Protein AF-A0A6J4QK46-F1 (afdb_monomer_lite)

Structure (mmCIF, N/CA/C/O backbone):
data_AF-A0A6J4QK46-F1
#
_entry.id   AF-A0A6J4QK46-F1
#
loop_
_atom_site.group_PDB
_atom_site.id
_atom_site.type_symbol
_atom_site.label_atom_id
_atom_site.label_alt_id
_atom_site.label_comp_id
_atom_site.label_asym_id
_atom_site.label_entity_id
_atom_site.label_seq_id
_atom_site.pdbx_PDB_ins_code
_atom_site.Cartn_x
_atom_site.Cartn_y
_atom_site.Cartn_z
_atom_site.occupancy
_atom_site.B_iso_or_equiv
_atom_site.auth_seq_id
_atom_site.auth_comp_id
_atom_site.auth_asym_id
_atom_site.auth_atom_id
_atom_site.pdbx_PDB_model_num
ATOM 1 N N . MET A 1 1 ? 24.734 -8.990 -10.224 1.00 41.19 1 MET A N 1
ATOM 2 C CA . MET A 1 1 ? 24.068 -7.947 -9.419 1.00 41.19 1 MET A CA 1
ATOM 3 C C . MET A 1 1 ? 22.616 -7.903 -9.858 1.00 41.19 1 MET A C 1
ATOM 5 O O . MET A 1 1 ? 22.301 -7.204 -10.813 1.00 41.19 1 MET A O 1
ATOM 9 N N . GLY A 1 2 ? 21.774 -8.760 -9.272 1.00 49.28 2 GLY A N 1
ATOM 10 C CA . GLY A 1 2 ? 20.336 -8.730 -9.528 1.00 49.28 2 GLY A CA 1
ATOM 11 C C . GLY A 1 2 ? 19.821 -7.413 -8.981 1.00 49.28 2 GLY A C 1
ATOM 12 O O . GLY A 1 2 ? 19.900 -7.180 -7.782 1.00 49.28 2 GLY A O 1
ATOM 13 N N . LYS A 1 3 ? 19.447 -6.497 -9.867 1.00 48.97 3 LYS A N 1
ATOM 14 C CA . LYS A 1 3 ? 18.807 -5.261 -9.456 1.00 48.97 3 LYS A CA 1
ATOM 15 C C . LYS A 1 3 ? 17.403 -5.680 -9.048 1.00 48.97 3 LYS A C 1
ATOM 17 O O . LYS A 1 3 ? 16.628 -6.028 -9.935 1.00 48.97 3 LYS A O 1
ATOM 22 N N . ASP A 1 4 ? 17.138 -5.751 -7.743 1.00 57.22 4 ASP A N 1
ATOM 23 C CA . ASP A 1 4 ? 15.785 -5.822 -7.190 1.00 57.22 4 ASP A CA 1
ATOM 24 C C . ASP A 1 4 ? 15.031 -4.636 -7.767 1.00 57.22 4 ASP A C 1
ATOM 26 O O . ASP A 1 4 ? 15.162 -3.482 -7.370 1.00 57.22 4 ASP A O 1
ATOM 30 N N . CYS A 1 5 ? 14.378 -4.929 -8.872 1.00 60.62 5 CYS A N 1
ATOM 31 C CA . CYS A 1 5 ? 13.917 -3.953 -9.827 1.00 60.62 5 CYS A CA 1
ATOM 32 C C . CYS A 1 5 ? 12.769 -3.117 -9.211 1.00 60.62 5 CYS A C 1
ATOM 34 O O . CYS A 1 5 ? 12.527 -1.978 -9.602 1.00 60.62 5 CYS A O 1
ATOM 36 N N . CYS A 1 6 ? 12.169 -3.636 -8.137 1.00 65.62 6 CYS A N 1
ATOM 37 C CA . CYS A 1 6 ? 11.411 -2.888 -7.157 1.00 65.62 6 CYS A CA 1
ATOM 38 C C . CYS A 1 6 ? 11.974 -3.212 -5.764 1.00 65.62 6 CYS A C 1
ATOM 40 O O . CYS A 1 6 ? 12.065 -4.381 -5.395 1.00 65.62 6 CYS A O 1
ATOM 42 N N . ASP A 1 7 ? 12.317 -2.193 -4.974 1.00 79.62 7 ASP A N 1
ATOM 43 C CA . ASP A 1 7 ? 12.781 -2.344 -3.588 1.00 79.62 7 ASP A CA 1
ATOM 44 C C . ASP A 1 7 ? 11.589 -2.694 -2.671 1.00 79.62 7 ASP A C 1
ATOM 46 O O . ASP A 1 7 ? 11.164 -1.921 -1.808 1.00 79.62 7 ASP A O 1
ATOM 50 N N . GLU A 1 8 ? 10.975 -3.864 -2.877 1.00 82.38 8 GLU A N 1
ATOM 51 C CA . GLU A 1 8 ? 9.780 -4.314 -2.147 1.00 82.38 8 GLU A CA 1
ATOM 52 C C . GLU A 1 8 ? 9.973 -4.234 -0.631 1.00 82.38 8 GLU A C 1
ATOM 54 O O . GLU A 1 8 ? 9.042 -3.958 0.127 1.00 82.38 8 GLU A O 1
ATOM 59 N N . HIS A 1 9 ? 11.207 -4.430 -0.162 1.00 84.44 9 HIS A N 1
ATOM 60 C CA . HIS A 1 9 ? 11.563 -4.237 1.235 1.00 84.44 9 HIS A CA 1
ATOM 61 C C . HIS A 1 9 ? 11.295 -2.803 1.719 1.00 84.44 9 HIS A C 1
ATOM 63 O O . HIS A 1 9 ? 10.651 -2.623 2.755 1.00 84.44 9 HIS A O 1
ATOM 69 N N . ALA A 1 10 ? 11.702 -1.785 0.958 1.00 86.88 10 ALA A N 1
ATOM 70 C CA . ALA A 1 10 ? 11.428 -0.388 1.282 1.00 86.88 10 ALA A CA 1
ATOM 71 C C . ALA A 1 10 ? 9.921 -0.082 1.248 1.00 86.88 10 ALA A C 1
ATOM 73 O O . ALA A 1 10 ? 9.403 0.562 2.165 1.00 86.88 10 ALA A O 1
ATOM 74 N N . HIS A 1 11 ? 9.191 -0.606 0.255 1.00 87.06 11 HIS A N 1
ATOM 75 C CA . HIS A 1 11 ? 7.730 -0.465 0.185 1.00 87.06 11 HIS A CA 1
ATOM 76 C C . HIS A 1 11 ? 7.044 -1.066 1.420 1.00 87.06 11 HIS A C 1
ATOM 78 O O . HIS A 1 11 ? 6.198 -0.411 2.032 1.00 87.06 11 HIS A O 1
ATOM 84 N N . ARG A 1 12 ? 7.457 -2.264 1.852 1.00 88.31 12 ARG A N 1
ATOM 85 C CA . ARG A 1 12 ? 6.934 -2.923 3.061 1.00 88.31 12 ARG A CA 1
ATOM 86 C C . ARG A 1 12 ? 7.220 -2.126 4.334 1.00 88.31 12 ARG A C 1
ATOM 88 O O . ARG A 1 12 ? 6.345 -2.026 5.194 1.00 88.31 12 ARG A O 1
ATOM 95 N N . LEU A 1 13 ? 8.412 -1.543 4.471 1.00 89.75 13 LEU A N 1
ATOM 96 C CA . LEU A 1 13 ? 8.746 -0.691 5.619 1.00 89.75 13 LEU A CA 1
ATOM 97 C C . LEU A 1 13 ? 7.868 0.565 5.667 1.00 89.75 13 LEU A C 1
ATOM 99 O O . LEU A 1 13 ? 7.327 0.889 6.725 1.00 89.75 13 LEU A O 1
ATOM 103 N N . LEU A 1 14 ? 7.664 1.229 4.526 1.00 90.31 14 LEU A N 1
ATOM 104 C CA . LEU A 1 14 ? 6.771 2.387 4.427 1.00 90.31 14 LEU A CA 1
ATOM 105 C C . LEU A 1 14 ? 5.328 2.020 4.777 1.00 90.31 14 LEU A C 1
ATOM 107 O O . LEU A 1 14 ? 4.700 2.717 5.571 1.00 90.31 14 LEU A O 1
ATOM 111 N N . MET A 1 15 ? 4.828 0.895 4.256 1.00 89.06 15 MET A N 1
ATOM 112 C CA . MET A 1 15 ? 3.494 0.387 4.579 1.00 89.06 15 MET A CA 1
ATOM 113 C C . MET A 1 15 ? 3.327 0.162 6.087 1.00 89.06 15 MET A C 1
ATOM 115 O O . MET A 1 15 ? 2.368 0.657 6.674 1.00 89.06 15 MET A O 1
ATOM 119 N N . LYS A 1 16 ? 4.291 -0.495 6.746 1.00 88.81 16 LYS A N 1
ATOM 120 C CA . LYS A 1 16 ? 4.282 -0.693 8.208 1.00 88.81 16 LYS A CA 1
ATOM 121 C C . LYS A 1 16 ? 4.294 0.629 8.979 1.00 88.81 16 LYS A C 1
ATOM 123 O O . LYS A 1 16 ? 3.604 0.758 9.988 1.00 88.81 16 LYS A O 1
ATOM 128 N N . CYS A 1 17 ? 5.062 1.617 8.522 1.00 90.75 17 CYS A N 1
ATOM 129 C CA . CYS A 1 17 ? 5.054 2.947 9.124 1.00 90.75 17 CYS A CA 1
ATOM 130 C C . CYS A 1 17 ? 3.680 3.610 8.988 1.00 90.75 17 CYS A C 1
ATOM 132 O O . CYS A 1 17 ? 3.129 4.047 9.994 1.00 90.75 17 CYS A O 1
ATOM 134 N N . PHE A 1 18 ? 3.095 3.640 7.789 1.00 88.44 18 PHE A N 1
ATOM 135 C CA . PHE A 1 18 ? 1.784 4.255 7.562 1.00 88.44 18 PHE A CA 1
ATOM 136 C C . PHE A 1 18 ? 0.677 3.623 8.406 1.00 88.44 18 PHE A C 1
ATOM 138 O O . PHE A 1 18 ? -0.134 4.358 8.963 1.00 88.44 18 PHE A O 1
ATOM 145 N N . VAL A 1 19 ? 0.694 2.300 8.582 1.00 86.25 19 VAL A N 1
ATOM 146 C CA . VAL A 1 19 ? -0.229 1.576 9.474 1.00 86.25 19 VAL A CA 1
ATOM 147 C C . VAL A 1 19 ? -0.107 2.06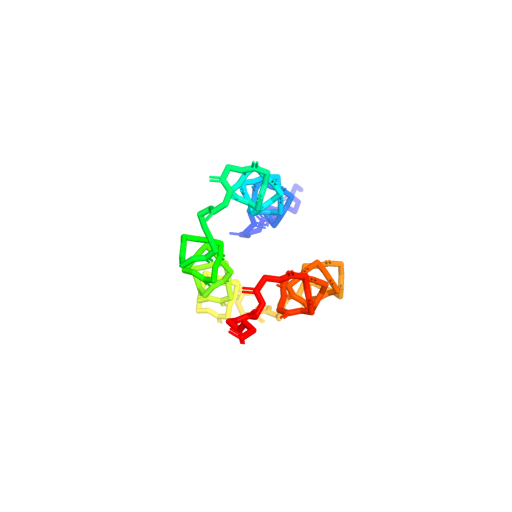6 10.912 1.00 86.25 19 VAL A C 1
ATOM 149 O O . VAL A 1 19 ? -1.106 2.436 11.518 1.00 86.25 19 VAL A O 1
ATOM 152 N N . ARG A 1 20 ? 1.121 2.179 11.438 1.00 85.94 20 ARG A N 1
ATOM 153 C CA . ARG A 1 20 ? 1.345 2.705 12.797 1.00 85.94 20 ARG A CA 1
ATOM 154 C C . ARG A 1 20 ? 0.880 4.149 12.979 1.00 85.94 20 ARG A C 1
ATOM 156 O O . ARG A 1 20 ? 0.517 4.528 14.085 1.00 85.94 20 ARG A O 1
ATOM 163 N N . PHE A 1 21 ? 0.877 4.944 11.911 1.00 86.75 21 PHE A N 1
ATOM 164 C CA . PHE A 1 21 ? 0.359 6.314 11.920 1.00 86.75 21 PHE A CA 1
ATOM 165 C C . PHE A 1 21 ? -1.141 6.410 11.585 1.00 86.75 21 PHE A C 1
ATOM 167 O O . PHE A 1 21 ? -1.648 7.521 11.443 1.00 86.75 21 PHE A O 1
ATOM 174 N N . GLY A 1 22 ? -1.850 5.286 11.416 1.00 86.19 22 GLY A N 1
ATOM 175 C CA . GLY A 1 22 ? -3.268 5.262 11.036 1.00 86.19 22 GLY A CA 1
ATOM 176 C C . GLY A 1 22 ? -3.546 5.773 9.617 1.00 86.19 22 GLY A C 1
ATOM 177 O O . GLY A 1 22 ? -4.674 6.129 9.285 1.00 86.19 22 GLY A O 1
ATOM 178 N N . GLN A 1 23 ? -2.528 5.839 8.756 1.00 88.06 23 GLN A N 1
ATOM 179 C CA . GLN A 1 23 ? -2.621 6.367 7.393 1.00 88.06 23 GLN A CA 1
ATOM 180 C C . GLN A 1 23 ? -2.933 5.262 6.377 1.00 88.06 23 GLN A C 1
ATOM 182 O O . GLN A 1 23 ? -2.234 5.095 5.377 1.00 88.06 23 GLN A O 1
ATOM 187 N N . TRP A 1 24 ? -4.018 4.528 6.615 1.00 84.56 24 TRP A N 1
ATOM 188 C CA . TRP A 1 24 ? -4.462 3.373 5.826 1.00 84.56 24 TRP A CA 1
ATOM 189 C C . TRP A 1 24 ? -4.532 3.643 4.323 1.00 84.56 24 TRP A C 1
ATOM 191 O O . TRP A 1 24 ? -3.980 2.894 3.520 1.00 84.56 24 TRP A O 1
ATOM 201 N N . THR A 1 25 ? -5.123 4.771 3.927 1.00 86.44 25 THR A N 1
ATOM 202 C CA . THR A 1 25 ? -5.238 5.172 2.517 1.00 86.44 25 THR A CA 1
ATOM 203 C C . THR A 1 25 ? -3.872 5.316 1.841 1.00 86.44 25 THR A C 1
ATOM 205 O O . THR A 1 25 ? -3.717 4.973 0.668 1.00 86.44 25 THR A O 1
ATOM 208 N N . ARG A 1 26 ? -2.851 5.786 2.574 1.00 88.31 26 ARG A N 1
ATOM 209 C CA . ARG A 1 26 ? -1.481 5.886 2.048 1.00 88.31 26 ARG A CA 1
ATOM 210 C C . ARG A 1 26 ? -0.826 4.521 1.931 1.00 88.31 26 ARG A C 1
ATOM 212 O O . ARG A 1 26 ? -0.120 4.286 0.956 1.00 88.31 26 ARG A O 1
ATOM 219 N N . THR A 1 27 ? -1.102 3.620 2.866 1.00 89.94 27 THR A N 1
ATOM 220 C CA . THR A 1 27 ? -0.642 2.233 2.810 1.00 89.94 27 THR A CA 1
ATOM 221 C C . THR A 1 27 ? -1.148 1.514 1.559 1.00 89.94 27 THR A C 1
ATOM 223 O O . THR A 1 27 ? -0.346 0.936 0.827 1.00 89.94 27 THR A O 1
ATOM 226 N N . LEU A 1 28 ? -2.452 1.607 1.265 1.00 88.12 28 LEU A N 1
ATOM 227 C CA . LEU A 1 28 ? -3.049 1.009 0.062 1.00 88.12 28 LEU A CA 1
ATOM 228 C C . LEU A 1 28 ? -2.430 1.593 -1.214 1.00 88.12 28 LEU A C 1
ATOM 230 O O . LEU A 1 28 ? -2.064 0.863 -2.134 1.00 88.12 28 LEU A O 1
ATOM 234 N N . ARG A 1 29 ? -2.238 2.918 -1.243 1.00 90.50 29 ARG A N 1
ATOM 235 C CA . ARG A 1 29 ? -1.583 3.597 -2.366 1.00 90.50 29 ARG A CA 1
ATOM 236 C C . ARG A 1 29 ? -0.128 3.151 -2.543 1.00 90.50 29 ARG A C 1
ATOM 238 O O . ARG A 1 29 ? 0.309 2.972 -3.675 1.00 90.50 29 ARG A O 1
ATOM 245 N N . GLN A 1 30 ? 0.613 2.950 -1.451 1.00 90.25 30 GLN A N 1
ATOM 246 C CA . GLN A 1 30 ? 2.002 2.479 -1.489 1.00 90.25 30 GLN A CA 1
ATOM 247 C C . GLN A 1 30 ? 2.111 1.060 -2.061 1.00 90.25 30 GLN A C 1
ATOM 249 O O . GLN A 1 30 ? 3.041 0.786 -2.824 1.00 90.25 30 GLN A O 1
ATOM 254 N N . TYR A 1 31 ? 1.163 0.181 -1.719 1.00 90.19 31 TYR A N 1
ATOM 255 C CA . TYR A 1 31 ? 1.071 -1.163 -2.289 1.00 90.19 31 TYR A CA 1
ATOM 256 C C . TYR A 1 31 ? 0.781 -1.119 -3.792 1.00 90.19 31 TYR A C 1
ATOM 258 O O . TYR A 1 31 ? 1.509 -1.735 -4.563 1.00 90.19 31 TYR A O 1
ATOM 266 N N . GLY A 1 32 ? -0.212 -0.331 -4.220 1.00 89.50 32 GLY A N 1
ATOM 267 C CA . GLY A 1 32 ? -0.545 -0.188 -5.641 1.00 89.50 32 GLY A CA 1
ATOM 268 C C . GLY A 1 32 ? 0.625 0.341 -6.478 1.00 89.50 32 GLY A C 1
ATOM 269 O O . GLY A 1 32 ? 0.876 -0.156 -7.570 1.00 89.50 32 GLY A O 1
ATOM 270 N N . LEU A 1 33 ? 1.405 1.290 -5.944 1.00 89.12 33 LEU A N 1
ATOM 271 C CA . LEU A 1 33 ? 2.639 1.752 -6.591 1.00 89.12 33 LEU A CA 1
ATOM 272 C C . LEU A 1 33 ? 3.688 0.638 -6.697 1.00 89.12 33 LEU A C 1
ATOM 274 O O . LEU A 1 33 ? 4.310 0.500 -7.745 1.00 89.12 33 LEU A O 1
ATOM 278 N N . CYS A 1 34 ? 3.866 -0.158 -5.637 1.00 88.19 34 CYS A N 1
ATOM 279 C CA . CYS A 1 34 ? 4.771 -1.309 -5.653 1.00 88.19 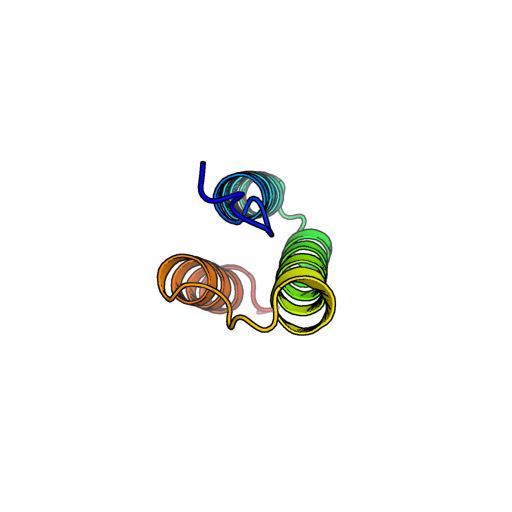34 CYS A CA 1
ATOM 280 C C . CYS A 1 34 ? 4.361 -2.312 -6.735 1.00 88.19 34 CYS A C 1
ATOM 282 O O . CYS A 1 34 ? 5.188 -2.723 -7.540 1.00 88.19 34 CYS A O 1
ATOM 284 N N . GLU A 1 35 ? 3.078 -2.682 -6.775 1.00 89.19 35 GLU A N 1
ATOM 285 C CA . GLU A 1 35 ? 2.538 -3.630 -7.751 1.00 89.19 35 GLU A CA 1
ATOM 286 C C . GLU A 1 35 ? 2.685 -3.099 -9.179 1.00 89.19 35 GLU A C 1
ATOM 288 O O . GLU A 1 35 ? 3.062 -3.851 -10.075 1.00 89.19 35 GLU A O 1
ATOM 293 N N . GLN A 1 36 ? 2.434 -1.805 -9.393 1.00 90.00 36 GLN A N 1
ATOM 294 C CA . GLN A 1 36 ? 2.593 -1.180 -10.698 1.00 90.00 36 GLN A CA 1
ATOM 295 C C . GLN A 1 36 ? 4.057 -1.231 -11.153 1.00 90.00 36 GLN A C 1
ATOM 297 O O . GLN A 1 36 ? 4.335 -1.704 -12.248 1.00 90.00 36 GLN A O 1
ATOM 302 N N . VAL A 1 37 ? 5.010 -0.815 -10.317 1.00 87.75 37 VAL A N 1
ATOM 303 C CA . VAL A 1 37 ? 6.438 -0.875 -10.674 1.00 87.75 37 VAL A CA 1
ATOM 304 C C . VAL A 1 37 ? 6.866 -2.319 -10.939 1.00 87.75 37 VAL A C 1
ATOM 306 O O . VAL A 1 37 ? 7.459 -2.608 -11.972 1.00 87.75 37 VAL A O 1
ATOM 309 N N . LEU A 1 38 ? 6.486 -3.257 -10.073 1.00 86.75 38 LEU A N 1
ATOM 310 C CA . LEU A 1 38 ? 6.807 -4.670 -10.258 1.00 86.75 38 LEU A CA 1
ATOM 311 C C . LEU A 1 38 ? 6.250 -5.236 -11.564 1.00 86.75 38 LEU A C 1
ATOM 313 O O . LEU A 1 38 ? 6.986 -5.882 -12.303 1.00 86.75 38 LEU A O 1
ATOM 317 N N . ARG A 1 39 ? 4.976 -4.983 -11.876 1.00 87.81 39 ARG A N 1
ATOM 318 C CA . ARG A 1 39 ? 4.335 -5.542 -13.073 1.00 87.81 39 ARG A CA 1
ATOM 319 C C . ARG A 1 39 ? 4.784 -4.876 -14.364 1.00 87.81 39 ARG A C 1
ATOM 321 O O . ARG A 1 39 ? 4.956 -5.574 -15.361 1.00 87.81 39 ARG A O 1
ATOM 328 N N . TYR A 1 40 ? 4.914 -3.553 -14.362 1.00 87.88 40 TYR A N 1
ATOM 329 C CA . TYR A 1 40 ? 5.186 -2.788 -15.577 1.00 87.88 40 TYR A CA 1
ATOM 330 C C . TYR A 1 40 ? 6.683 -2.636 -15.843 1.00 87.88 40 TYR A C 1
ATOM 332 O O . TYR A 1 40 ? 7.099 -2.845 -16.976 1.00 87.88 40 TYR A O 1
ATOM 340 N N . GLU A 1 41 ? 7.489 -2.352 -14.818 1.00 87.25 41 GLU A N 1
ATOM 341 C CA . GLU A 1 41 ? 8.932 -2.126 -14.990 1.00 87.25 41 GLU A CA 1
ATOM 342 C C . GLU A 1 41 ? 9.731 -3.428 -14.875 1.00 87.25 41 GLU A C 1
ATOM 344 O O . GLU A 1 41 ? 10.739 -3.607 -15.556 1.00 87.25 41 GLU A O 1
ATOM 349 N N . CYS A 1 42 ? 9.286 -4.350 -14.018 1.00 84.81 42 CYS A N 1
ATOM 350 C CA . CYS A 1 42 ? 10.043 -5.564 -13.700 1.00 84.81 42 CYS A CA 1
ATOM 351 C C . CYS A 1 42 ? 9.398 -6.850 -14.212 1.00 84.81 42 CYS A C 1
ATOM 353 O O . CYS A 1 42 ? 10.009 -7.910 -14.097 1.00 84.81 42 CYS A O 1
ATOM 355 N N . HIS A 1 43 ? 8.186 -6.771 -14.775 1.00 85.25 43 HIS A N 1
ATOM 356 C CA . HIS A 1 43 ? 7.386 -7.918 -15.216 1.00 85.25 43 HIS A CA 1
ATOM 357 C C . HIS A 1 43 ? 7.270 -9.036 -14.164 1.00 85.25 43 HIS A C 1
ATOM 359 O O . HIS A 1 43 ? 7.187 -10.220 -14.489 1.00 85.25 43 HIS A O 1
ATOM 365 N N . MET A 1 44 ? 7.255 -8.651 -12.889 1.00 85.44 44 MET A N 1
ATOM 366 C CA . MET A 1 44 ? 7.154 -9.535 -11.734 1.00 85.44 44 MET A CA 1
ATOM 367 C C . MET A 1 44 ? 5.863 -9.268 -10.964 1.00 85.44 44 MET A C 1
ATOM 369 O O . MET A 1 44 ? 5.275 -8.187 -11.013 1.00 85.44 44 MET A O 1
ATOM 373 N N . ALA A 1 45 ? 5.404 -10.286 -10.244 1.00 83.50 45 ALA A N 1
ATOM 374 C CA . ALA A 1 45 ? 4.336 -10.137 -9.268 1.00 83.50 45 ALA A CA 1
ATOM 375 C C . ALA A 1 45 ? 4.928 -9.737 -7.902 1.00 83.50 45 ALA A C 1
ATOM 377 O O . ALA A 1 45 ? 6.075 -10.089 -7.625 1.00 83.50 45 ALA A O 1
ATOM 378 N N . PRO A 1 46 ? 4.163 -9.042 -7.041 1.00 85.06 46 PRO A N 1
ATOM 379 C CA . PRO A 1 46 ? 4.573 -8.789 -5.662 1.00 85.06 46 PRO A CA 1
ATOM 380 C C . PRO A 1 46 ? 4.853 -10.080 -4.904 1.00 85.06 46 PRO A C 1
ATOM 382 O O . PRO A 1 46 ? 4.134 -11.072 -5.043 1.00 85.06 46 PRO A O 1
ATOM 385 N N . SER A 1 47 ? 5.887 -10.033 -4.067 1.00 87.56 47 SER A N 1
ATOM 386 C CA . SER A 1 47 ? 6.264 -11.135 -3.195 1.00 87.56 47 SER A CA 1
ATOM 387 C C . SER A 1 47 ? 5.110 -11.508 -2.249 1.00 87.56 47 SER A C 1
ATOM 389 O O . SER A 1 47 ? 4.376 -10.624 -1.779 1.00 87.56 47 SER A O 1
ATOM 391 N N . PRO A 1 48 ? 4.956 -12.801 -1.899 1.00 85.75 48 PRO A N 1
ATOM 392 C CA . PRO A 1 48 ? 3.960 -13.256 -0.927 1.00 85.75 48 PRO A CA 1
ATOM 393 C C . PRO A 1 48 ? 4.053 -12.529 0.420 1.00 85.75 48 PRO A C 1
ATOM 395 O O . PRO A 1 48 ? 3.035 -12.312 1.069 1.00 85.75 48 PRO A O 1
ATOM 398 N N . GLU A 1 49 ? 5.241 -12.083 0.831 1.00 86.50 49 GLU A N 1
ATOM 399 C CA . GLU A 1 49 ? 5.414 -11.274 2.044 1.00 86.50 49 GLU A CA 1
ATOM 400 C C . GLU A 1 49 ? 4.720 -9.905 1.933 1.00 86.50 49 GLU A C 1
ATOM 402 O O . GLU A 1 49 ? 4.115 -9.422 2.891 1.00 86.50 49 GLU A O 1
ATOM 407 N N . THR A 1 50 ? 4.811 -9.268 0.761 1.00 88.31 50 THR A N 1
ATOM 408 C CA . THR A 1 50 ? 4.184 -7.971 0.472 1.00 88.31 50 THR A CA 1
ATOM 409 C C . THR A 1 50 ? 2.662 -8.121 0.442 1.00 88.31 50 THR A C 1
ATOM 411 O O . THR A 1 50 ? 1.945 -7.286 0.996 1.00 88.31 50 THR A O 1
ATOM 414 N N . TRP A 1 51 ? 2.170 -9.220 -0.137 1.00 89.19 51 TRP A N 1
ATOM 415 C CA . TRP A 1 51 ? 0.747 -9.559 -0.147 1.00 89.19 51 TRP A CA 1
ATOM 416 C C . TRP A 1 51 ? 0.213 -9.885 1.253 1.00 89.19 51 TRP A C 1
ATOM 418 O O . TRP A 1 51 ? -0.820 -9.353 1.646 1.00 89.19 51 TRP A O 1
ATOM 428 N N . SER A 1 52 ? 0.937 -10.685 2.042 1.00 90.12 52 SER A N 1
ATOM 429 C CA . SER A 1 52 ? 0.542 -11.020 3.415 1.00 90.12 52 SER A CA 1
ATOM 430 C C . SER A 1 52 ? 0.473 -9.777 4.297 1.00 90.12 52 SER A C 1
ATOM 432 O O . SER A 1 52 ? -0.463 -9.641 5.077 1.00 90.12 52 SER A O 1
ATOM 434 N N . LEU A 1 53 ? 1.426 -8.849 4.149 1.00 87.81 53 LEU A N 1
ATOM 435 C CA . LEU A 1 53 ? 1.378 -7.568 4.846 1.00 87.81 53 LEU A CA 1
ATOM 436 C C . LEU A 1 53 ? 0.124 -6.780 4.442 1.00 87.81 53 LEU A C 1
ATOM 438 O O . LEU A 1 53 ? -0.593 -6.302 5.313 1.00 87.81 53 LEU A O 1
ATOM 442 N N . TYR A 1 54 ? -0.150 -6.661 3.139 1.00 88.25 54 TYR A N 1
ATOM 443 C CA . TYR A 1 54 ? -1.338 -5.976 2.622 1.00 88.25 54 TYR A CA 1
ATOM 444 C C . TYR A 1 54 ? -2.648 -6.592 3.138 1.00 88.25 54 TYR A C 1
ATOM 446 O O . TYR A 1 54 ? -3.538 -5.856 3.558 1.00 88.25 54 TYR A O 1
ATOM 454 N N . ALA A 1 55 ? -2.748 -7.922 3.172 1.00 89.62 55 ALA A N 1
ATOM 455 C CA . ALA A 1 55 ? -3.897 -8.627 3.734 1.00 89.62 55 ALA A CA 1
ATOM 456 C C . ALA A 1 55 ? -4.093 -8.286 5.219 1.00 89.62 55 ALA A C 1
ATOM 458 O O . ALA A 1 55 ? -5.168 -7.826 5.594 1.00 89.62 55 ALA A O 1
ATOM 459 N N . SER A 1 56 ? -3.036 -8.368 6.036 1.00 88.06 56 SER A N 1
ATOM 460 C CA . SER A 1 56 ? -3.116 -7.997 7.456 1.00 88.06 56 SER A CA 1
ATOM 461 C C . SER A 1 56 ? -3.527 -6.538 7.669 1.00 88.06 56 SER A C 1
ATOM 463 O O . SER A 1 56 ? -4.214 -6.222 8.631 1.00 88.06 56 SER A O 1
ATOM 465 N N . ILE A 1 57 ? -3.135 -5.636 6.767 1.00 85.44 57 ILE A N 1
ATOM 466 C CA . ILE A 1 57 ? -3.525 -4.219 6.810 1.00 85.44 57 ILE A CA 1
ATOM 467 C C . ILE A 1 57 ? -5.020 -4.048 6.526 1.00 85.44 57 ILE A C 1
ATOM 469 O O . ILE A 1 57 ? -5.678 -3.241 7.176 1.00 85.44 57 ILE A O 1
ATOM 473 N N . LEU A 1 58 ? -5.560 -4.787 5.556 1.00 85.19 58 LEU A N 1
ATOM 474 C CA . LEU A 1 58 ? -6.994 -4.768 5.268 1.00 85.19 58 LEU A CA 1
ATOM 475 C C . LEU A 1 58 ? -7.813 -5.316 6.440 1.00 85.19 58 LEU A C 1
ATOM 477 O O . LEU A 1 58 ? -8.880 -4.780 6.733 1.00 85.19 58 LEU A O 1
ATOM 481 N N . GLU A 1 59 ? -7.305 -6.347 7.115 1.00 85.19 59 GLU A N 1
ATOM 482 C CA . GLU A 1 59 ? -7.943 -6.924 8.300 1.00 85.19 59 GLU A CA 1
ATOM 483 C C . GLU A 1 59 ? -7.880 -5.989 9.521 1.00 85.19 59 GLU A C 1
ATOM 485 O O . GLU A 1 59 ? -8.866 -5.868 10.247 1.00 85.19 59 GLU A O 1
ATOM 490 N N . ASP A 1 60 ? -6.754 -5.299 9.741 1.00 80.12 60 ASP A N 1
ATOM 491 C CA . ASP A 1 60 ? -6.548 -4.440 10.919 1.00 80.12 60 ASP A CA 1
ATOM 492 C C . ASP A 1 60 ? -7.232 -3.064 10.795 1.00 80.12 60 ASP A C 1
ATOM 494 O O . ASP A 1 60 ? -7.736 -2.526 11.782 1.00 80.12 60 ASP A O 1
ATOM 498 N N . GLY A 1 61 ? -7.291 -2.500 9.583 1.00 67.00 61 GLY A N 1
ATOM 499 C CA . GLY A 1 61 ? -7.726 -1.118 9.345 1.00 67.00 61 GLY A CA 1
ATOM 500 C C . GLY A 1 61 ? -8.895 -0.922 8.396 1.00 67.00 61 GLY A C 1
ATOM 501 O O . GLY A 1 61 ? -9.136 0.209 7.963 1.00 67.00 61 GLY A O 1
ATOM 502 N N . GLY A 1 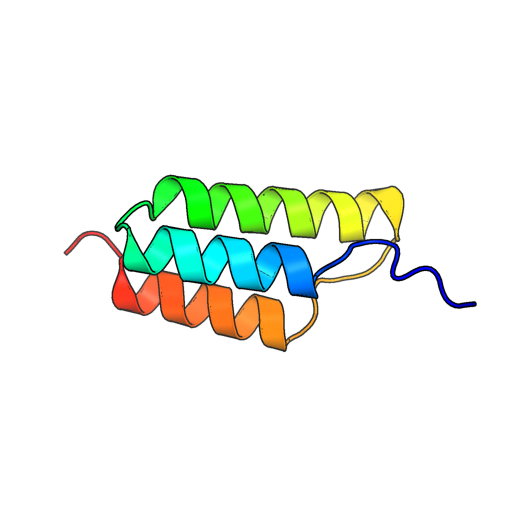62 ? -9.612 -1.991 8.044 1.00 59.81 62 GLY A N 1
ATOM 503 C CA . GLY A 1 62 ? -10.899 -1.859 7.370 1.00 59.81 62 GLY A CA 1
ATOM 504 C C . GLY A 1 62 ? -11.8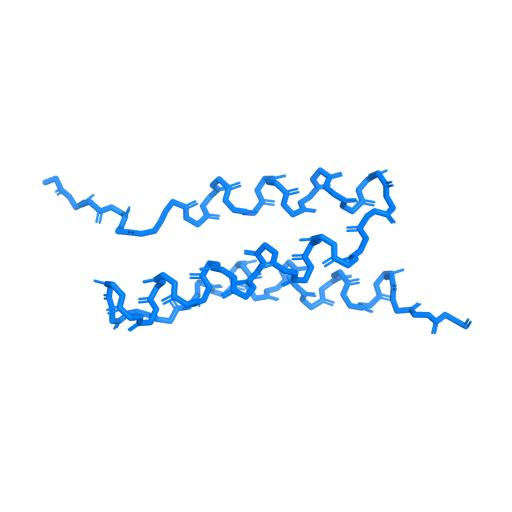36 -0.949 8.183 1.00 59.81 62 GLY A C 1
ATOM 505 O O . GLY A 1 62 ? -11.842 -1.043 9.414 1.00 59.81 62 GLY A O 1
ATOM 506 N N . PRO A 1 63 ? -12.60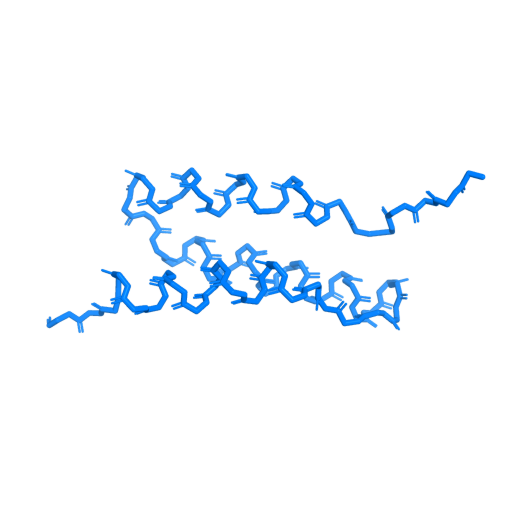4 -0.044 7.541 1.00 53.78 63 PRO A N 1
ATOM 507 C CA . PRO A 1 63 ? -13.591 0.759 8.253 1.00 53.78 63 PRO A CA 1
ATOM 508 C C . PRO A 1 63 ? -14.547 -0.190 8.984 1.00 53.78 63 PRO A C 1
ATOM 510 O O . PRO A 1 63 ? -15.189 -1.026 8.347 1.00 53.78 63 PRO A O 1
ATOM 513 N N . ARG A 1 64 ? -14.573 -0.101 10.316 1.00 53.22 64 ARG A N 1
ATOM 514 C CA . ARG A 1 64 ? -15.589 -0.752 11.147 1.00 53.22 64 ARG A CA 1
ATOM 515 C C .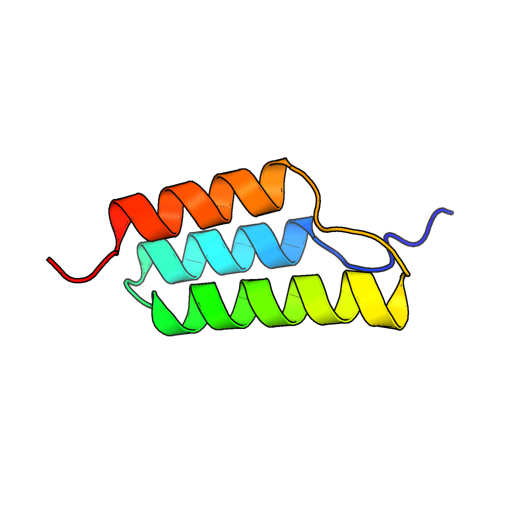 ARG A 1 64 ? -16.876 0.055 11.119 1.00 53.22 64 ARG A C 1
ATOM 517 O O . ARG A 1 64 ? -16.767 1.303 11.113 1.00 53.22 64 ARG A O 1
#

Sequence (64 aa):
MGKDCCDEHAHRLLMKCFVRFGQWTRTLRQYGLCEQVLRYECHMAPSPETWSLYASILEDGGPR

Organism: NCBI:txid349277

InterPro domains:
  IPR005158 Bacterial transcriptional activator domain [PF03704] (6-58)
  IPR011990 Tetratricopeptide-like helical domain superfamily [G3DSA:1.25.40.10] (1-64)
  IPR011990 Tetratricopeptide-like helical domain superfamily [SSF48452] (7-61)

Secondary structure (DSSP, 8-state):
----SS-HHHHHHHHHHHHHTT-HHHHHHHHHHHHHIIIIIS--PPPHHHHHHHHHHHHHHS--

Foldseek 3Di:
DPPPQAPLVVLLVVLVVCLVVLNLVVSVVSLVVRQCSCCPVVVHGDDVVSVVSNVVSCVVNPDD

Radius of gyration: 11.93 Å; chains: 1; bounding box: 40×20×28 Å

pLDDT: mean 82.32, std 12.06, range [41.19, 90.75]